Protein AF-A0A5X0ZGU3-F1 (afdb_monomer)

Solvent-accessible surface area (backbone atoms only — not comparable to full-atom values): 6892 Å² total; per-residue (Å²): 110,71,73,58,52,52,52,51,53,50,50,52,52,51,50,49,52,52,48,54,56,48,52,77,65,63,47,71,51,76,48,78,44,82,45,77,38,77,48,92,68,31,39,38,47,34,38,39,39,39,34,33,23,83,91,75,37,36,33,38,36,39,39,40,33,44,30,26,48,80,90,36,83,74,40,27,48,34,35,36,30,31,29,37,54,50,78,52,102,91,46,77,50,76,38,20,69,40,74,51,67,42,68,93,68,29,67,62,54,64,83,61,47,56,71,74,39,62,54,51,80,73,37,59,73,81

pLDDT: mean 90.94, std 8.35, range [61.22, 98.12]

Secondary structure (DSSP, 8-state):
-HHHHHHHHHHHHHHHHHHHHHHHH---EEEEEEEEEEETTEEEEEEEEEEEETTTTEEEEEEEEEEEETTEEEEEEEEEEEEEEEEETTEEEEEEEEEEE-TTT--S-HHHHTTTS-GGGTSTT-

Mean predicted aligned error: 7.74 Å

Structure (mmCIF, N/CA/C/O backbone):
data_AF-A0A5X0ZGU3-F1
#
_entry.id   AF-A0A5X0ZGU3-F1
#
loop_
_atom_site.group_PDB
_atom_site.id
_atom_site.type_symbol
_atom_site.label_atom_id
_atom_site.label_alt_id
_atom_site.label_comp_id
_atom_site.label_asym_id
_atom_site.label_entity_id
_atom_site.label_seq_id
_atom_site.pdbx_PDB_ins_code
_atom_site.Cartn_x
_atom_site.Cartn_y
_atom_site.Cartn_z
_atom_site.occupancy
_atom_site.B_iso_or_equiv
_atom_site.auth_seq_id
_atom_site.auth_comp_id
_atom_site.auth_asym_id
_atom_site.auth_atom_id
_atom_site.pdbx_PDB_model_num
ATOM 1 N N . MET A 1 1 ? 54.875 15.430 -5.186 1.00 63.19 1 MET A N 1
ATOM 2 C CA . MET A 1 1 ? 53.703 16.216 -5.644 1.00 63.19 1 MET A CA 1
ATOM 3 C C . MET A 1 1 ? 52.987 15.577 -6.828 1.00 63.19 1 MET A C 1
ATOM 5 O O . MET A 1 1 ? 51.797 15.334 -6.699 1.00 63.19 1 MET A O 1
ATOM 9 N N . LEU A 1 2 ? 53.673 15.242 -7.930 1.00 76.69 2 LEU A N 1
ATOM 10 C CA . LEU A 1 2 ? 53.031 14.718 -9.149 1.00 76.69 2 LEU A CA 1
ATOM 11 C C . LEU A 1 2 ? 52.207 13.432 -8.924 1.00 76.69 2 LEU A C 1
ATOM 13 O O . LEU A 1 2 ? 51.055 13.373 -9.330 1.00 76.69 2 LEU A O 1
ATOM 17 N N . ALA A 1 3 ? 52.752 12.461 -8.182 1.00 79.88 3 ALA A N 1
ATOM 18 C CA . ALA A 1 3 ? 52.051 11.214 -7.848 1.00 79.88 3 ALA A CA 1
ATOM 19 C C . ALA A 1 3 ? 50.803 11.414 -6.961 1.00 79.88 3 ALA A C 1
ATOM 21 O O . ALA A 1 3 ? 49.869 10.622 -6.999 1.00 79.88 3 ALA A O 1
ATOM 22 N N . CYS A 1 4 ? 50.776 12.486 -6.163 1.00 78.50 4 CYS A N 1
ATOM 23 C CA . CYS A 1 4 ? 49.629 12.800 -5.311 1.00 78.50 4 CYS A CA 1
ATOM 24 C C . CYS A 1 4 ? 48.502 13.441 -6.138 1.00 78.50 4 CYS A C 1
ATOM 26 O O . CYS A 1 4 ? 47.336 13.099 -5.967 1.00 78.50 4 CYS A O 1
ATOM 28 N N . LEU A 1 5 ? 48.856 14.309 -7.099 1.00 82.94 5 LEU A N 1
ATOM 29 C CA . LEU A 1 5 ? 47.889 14.852 -8.056 1.00 82.94 5 LEU A CA 1
ATOM 30 C C . LEU A 1 5 ? 47.288 13.757 -8.944 1.00 82.94 5 LEU A C 1
ATOM 32 O O . LEU A 1 5 ? 46.080 13.762 -9.159 1.00 82.94 5 LEU A O 1
ATOM 36 N N . THR A 1 6 ? 48.082 12.799 -9.435 1.00 85.19 6 THR A N 1
ATOM 37 C CA . THR A 1 6 ? 47.551 11.714 -10.280 1.00 85.19 6 THR A CA 1
ATOM 38 C C . THR A 1 6 ? 46.563 10.824 -9.526 1.00 85.19 6 THR A C 1
ATOM 40 O O . THR A 1 6 ? 45.522 10.476 -10.081 1.00 85.19 6 THR A O 1
ATOM 43 N N . LEU A 1 7 ? 46.832 10.510 -8.254 1.00 86.94 7 LEU A N 1
ATOM 44 C CA . LEU A 1 7 ? 45.904 9.774 -7.389 1.00 86.94 7 LEU A CA 1
ATOM 45 C C . LEU A 1 7 ? 44.597 10.544 -7.145 1.00 86.94 7 LEU A C 1
ATOM 47 O O . LEU A 1 7 ? 43.526 9.942 -7.184 1.00 86.94 7 LEU A O 1
ATOM 51 N N . LEU A 1 8 ? 44.664 11.866 -6.956 1.00 87.50 8 LEU A N 1
ATOM 52 C CA . LEU A 1 8 ? 43.475 12.709 -6.800 1.00 87.50 8 LEU A CA 1
ATOM 53 C C . LEU A 1 8 ? 42.611 12.722 -8.067 1.00 87.50 8 LEU A C 1
ATOM 55 O O . LEU A 1 8 ? 41.402 12.518 -7.978 1.00 87.50 8 LEU A O 1
ATOM 59 N N . PHE A 1 9 ? 43.211 12.890 -9.249 1.00 88.06 9 PHE A N 1
ATOM 60 C CA . PHE A 1 9 ? 42.459 12.867 -10.509 1.00 88.06 9 PHE A CA 1
ATOM 61 C C . PHE A 1 9 ? 41.836 11.497 -10.800 1.00 88.06 9 PHE A C 1
ATOM 63 O O . PHE A 1 9 ? 40.690 11.433 -11.244 1.00 88.06 9 PHE A O 1
ATOM 70 N N . LEU A 1 10 ? 42.544 10.402 -10.502 1.00 90.12 10 LEU A N 1
ATOM 71 C CA . LEU A 1 10 ? 42.004 9.044 -10.624 1.00 90.12 10 LEU A CA 1
ATOM 72 C C . LEU A 1 10 ? 40.838 8.804 -9.659 1.00 90.12 10 LEU A C 1
ATOM 74 O O . LEU A 1 10 ? 39.822 8.242 -10.063 1.00 90.12 10 LEU A O 1
ATOM 78 N N . GLY A 1 11 ? 40.955 9.264 -8.411 1.00 90.75 11 GLY A N 1
ATOM 79 C CA . GLY A 1 11 ? 39.890 9.161 -7.414 1.00 90.75 11 GLY A CA 1
ATOM 80 C C . GLY A 1 11 ? 38.632 9.931 -7.821 1.00 90.75 11 GLY A C 1
ATOM 81 O O . GLY A 1 11 ? 37.533 9.383 -7.764 1.00 90.75 11 GLY A O 1
ATOM 82 N N . VAL A 1 12 ? 38.789 11.167 -8.307 1.00 91.38 12 VAL A N 1
ATOM 83 C CA . VAL A 1 12 ? 37.671 11.980 -8.813 1.00 91.38 12 VAL A CA 1
ATOM 84 C C . VAL A 1 12 ? 37.041 11.339 -10.052 1.00 91.38 12 VAL A C 1
ATOM 86 O O . VAL A 1 12 ? 35.818 11.248 -10.131 1.00 91.38 12 VAL A O 1
ATOM 89 N N . GLY A 1 13 ? 37.852 10.834 -10.987 1.00 92.62 13 GLY A N 1
ATOM 90 C CA . GLY A 1 13 ? 37.362 10.163 -12.194 1.00 92.62 13 GLY A CA 1
ATOM 91 C C . GLY A 1 13 ? 36.561 8.893 -11.891 1.00 92.62 13 GLY A C 1
ATOM 92 O O . GLY A 1 13 ? 35.453 8.723 -12.401 1.00 92.62 13 GLY A O 1
ATOM 93 N N . LEU A 1 14 ? 37.078 8.026 -11.015 1.00 92.88 14 LEU A N 1
ATOM 94 C CA . LEU A 1 14 ? 36.375 6.818 -10.571 1.00 92.88 14 LEU A CA 1
ATOM 95 C C . LEU A 1 14 ? 35.100 7.160 -9.795 1.00 92.88 14 LEU A C 1
ATOM 97 O O . LEU A 1 14 ? 34.055 6.568 -10.056 1.00 92.88 14 LEU A O 1
ATOM 101 N N . GLY A 1 15 ? 35.158 8.144 -8.894 1.00 92.00 15 GLY A N 1
ATOM 102 C CA . GLY A 1 15 ? 33.989 8.621 -8.156 1.00 92.00 15 GLY A CA 1
ATOM 103 C C . GLY A 1 15 ? 32.887 9.135 -9.084 1.00 92.00 15 GLY A C 1
ATOM 104 O O . GLY A 1 15 ? 31.724 8.780 -8.911 1.00 92.00 15 GLY A O 1
ATOM 105 N N . HIS A 1 16 ? 33.251 9.894 -10.119 1.00 89.06 16 HIS A N 1
ATOM 106 C CA . HIS A 1 16 ? 32.306 10.410 -11.108 1.00 89.06 16 HIS A CA 1
ATOM 107 C C . HIS A 1 16 ? 31.683 9.293 -11.960 1.00 89.06 16 HIS A C 1
ATOM 109 O O . HIS A 1 16 ? 30.479 9.303 -12.205 1.00 89.06 16 HIS A O 1
ATOM 115 N N . LEU A 1 17 ? 32.466 8.292 -12.377 1.00 89.62 17 LEU A N 1
ATOM 116 C CA . LEU A 1 17 ? 31.948 7.130 -13.110 1.00 89.62 17 LEU A CA 1
ATOM 117 C C . LEU A 1 17 ? 30.968 6.309 -12.266 1.00 89.62 17 LEU A C 1
ATOM 119 O O . LEU A 1 17 ? 29.901 5.938 -12.754 1.00 89.62 17 LEU A O 1
ATOM 123 N N . VAL A 1 18 ? 31.299 6.063 -10.996 1.00 87.50 18 VAL A N 1
ATOM 124 C CA . VAL A 1 18 ? 30.408 5.369 -10.055 1.00 87.50 18 VAL A CA 1
ATOM 125 C C . VAL A 1 18 ? 29.142 6.187 -9.811 1.00 87.50 18 VAL A C 1
ATOM 1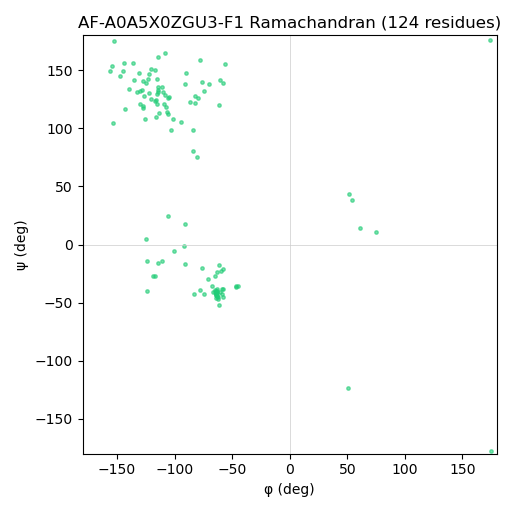27 O O . VAL A 1 18 ? 28.048 5.624 -9.804 1.00 87.50 18 VAL A O 1
ATOM 130 N N . HIS A 1 19 ? 29.260 7.507 -9.663 1.00 84.38 19 HIS A N 1
ATOM 131 C CA . HIS A 1 19 ? 28.118 8.399 -9.490 1.00 84.38 19 HIS A CA 1
ATOM 132 C C . HIS A 1 19 ? 27.172 8.353 -10.695 1.00 84.38 19 HIS A C 1
ATOM 134 O O . HIS A 1 19 ? 25.999 8.041 -10.515 1.00 84.38 19 HIS A O 1
ATOM 140 N N . LEU A 1 20 ? 27.686 8.530 -11.918 1.00 81.56 20 LEU A N 1
ATOM 141 C CA . LEU A 1 20 ? 26.893 8.438 -13.149 1.00 81.56 20 LEU A CA 1
ATOM 142 C C . LEU A 1 20 ? 26.253 7.058 -13.331 1.00 81.56 20 LEU A C 1
ATOM 144 O O . LEU A 1 20 ? 25.098 6.949 -13.742 1.00 81.56 20 LEU A O 1
ATOM 148 N N . TYR A 1 21 ? 26.988 5.990 -13.014 1.00 80.19 21 TYR A N 1
ATOM 149 C CA . TYR A 1 21 ? 26.451 4.632 -13.056 1.00 80.19 21 TYR A CA 1
ATOM 150 C C . TYR A 1 21 ? 25.310 4.448 -12.048 1.00 80.19 21 TYR A C 1
ATOM 152 O O . TYR A 1 21 ? 24.314 3.789 -12.345 1.00 80.19 21 TYR A O 1
ATOM 160 N N . THR A 1 22 ? 25.433 5.044 -10.864 1.00 73.81 22 THR A N 1
ATOM 161 C CA . THR A 1 22 ? 24.423 4.954 -9.808 1.00 73.81 22 THR A CA 1
ATOM 162 C C . THR A 1 22 ? 23.206 5.817 -10.129 1.00 73.81 22 THR A C 1
ATOM 164 O O . THR A 1 22 ? 22.089 5.341 -9.969 1.00 73.81 22 THR A O 1
ATOM 167 N N . GLU A 1 23 ? 23.389 7.039 -10.635 1.00 68.81 23 GLU A N 1
ATOM 168 C CA . GLU A 1 23 ? 22.296 7.918 -11.076 1.00 68.81 23 GLU A CA 1
ATOM 169 C C . GLU A 1 23 ? 21.511 7.321 -12.237 1.00 68.81 23 GLU A C 1
ATOM 171 O O . GLU A 1 23 ? 20.291 7.251 -12.173 1.00 68.81 23 GLU A O 1
ATOM 176 N N . LYS A 1 24 ? 22.189 6.766 -13.247 1.00 64.69 24 LYS A N 1
ATOM 177 C CA . LYS A 1 24 ? 21.525 6.064 -14.357 1.00 64.69 24 LYS A CA 1
ATOM 178 C C . LYS A 1 24 ? 20.679 4.868 -13.892 1.00 64.69 24 LYS A C 1
ATOM 180 O O . LYS A 1 24 ? 19.791 4.419 -14.614 1.00 64.69 24 LYS A O 1
ATOM 185 N N . ASN A 1 25 ? 20.982 4.317 -12.718 1.00 62.78 25 ASN A N 1
ATOM 186 C CA . ASN A 1 25 ? 20.223 3.235 -12.096 1.00 62.78 25 ASN A CA 1
ATOM 187 C C . ASN A 1 25 ? 19.265 3.716 -10.987 1.00 62.78 25 ASN A C 1
ATOM 189 O O . ASN A 1 25 ? 18.490 2.904 -10.476 1.00 62.78 25 ASN A O 1
ATOM 193 N N . ARG A 1 26 ? 19.286 5.006 -10.623 1.00 61.22 26 ARG A N 1
ATOM 194 C CA . ARG A 1 26 ? 18.310 5.648 -9.738 1.00 61.22 26 ARG A CA 1
ATOM 195 C C . ARG A 1 26 ? 17.106 6.054 -10.569 1.00 61.22 26 ARG A C 1
ATOM 197 O O .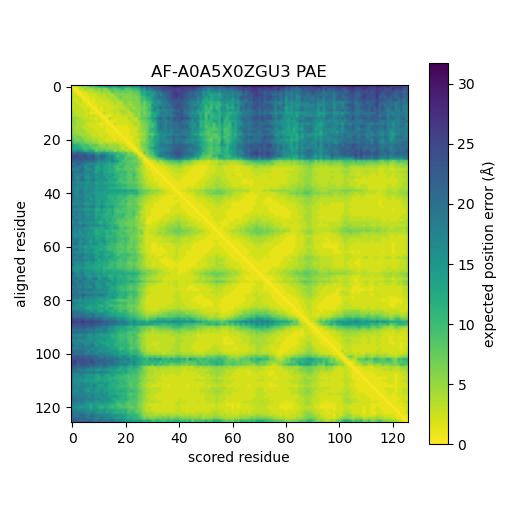 ARG A 1 26 ? 16.950 7.197 -10.960 1.00 61.22 26 ARG A O 1
ATOM 204 N N . ASP A 1 27 ? 16.266 5.064 -10.808 1.00 62.53 27 ASP A N 1
ATOM 205 C CA . ASP A 1 27 ? 15.000 5.217 -11.510 1.00 62.53 27 ASP A CA 1
ATOM 206 C C . ASP A 1 27 ? 13.759 5.152 -10.588 1.00 62.53 27 ASP A C 1
ATOM 208 O O . ASP A 1 27 ? 12.729 4.715 -11.085 1.00 62.53 27 ASP A O 1
ATOM 212 N N . PRO A 1 28 ? 13.778 5.446 -9.260 1.00 71.00 28 PRO A N 1
ATOM 213 C CA . PRO A 1 28 ? 12.527 5.493 -8.519 1.00 71.00 28 PRO A CA 1
ATOM 214 C C . PRO A 1 28 ? 11.885 6.873 -8.685 1.00 71.00 28 PRO A C 1
ATOM 216 O O . PRO A 1 28 ? 12.220 7.820 -7.972 1.00 71.00 28 PRO A O 1
ATOM 219 N N . GLU A 1 29 ? 10.932 6.963 -9.602 1.00 84.44 29 GLU A N 1
ATOM 220 C CA . GLU A 1 29 ? 9.925 8.017 -9.573 1.00 84.44 29 GLU A CA 1
ATOM 221 C C . GLU A 1 29 ? 9.126 7.900 -8.272 1.00 84.44 29 GLU A C 1
ATOM 223 O O . GLU A 1 29 ? 8.841 6.787 -7.814 1.00 84.44 29 GLU A O 1
ATOM 228 N N . LYS A 1 30 ? 8.769 9.037 -7.664 1.00 89.50 30 LYS A N 1
ATOM 229 C CA . LYS A 1 30 ? 7.984 9.072 -6.425 1.00 89.50 30 LYS A CA 1
ATOM 230 C C . LYS A 1 30 ? 6.699 9.876 -6.608 1.00 89.50 30 LYS A C 1
ATOM 232 O O . LYS A 1 30 ? 6.737 11.024 -7.036 1.00 89.50 30 LYS A O 1
ATOM 237 N N . CYS A 1 31 ? 5.573 9.300 -6.198 1.00 91.94 31 CYS A N 1
ATOM 238 C CA . CYS A 1 31 ? 4.2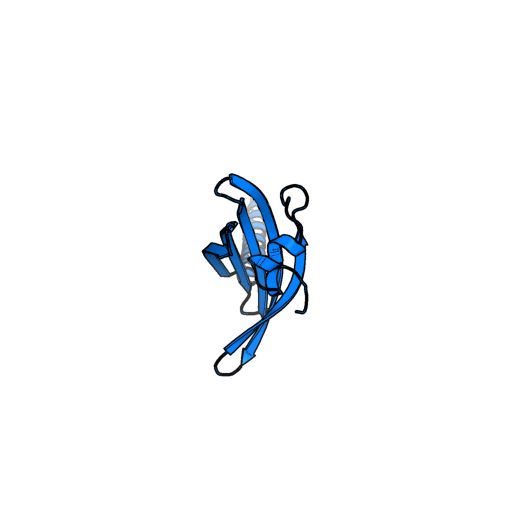85 9.978 -6.095 1.00 91.94 31 CYS A CA 1
ATOM 239 C C . CYS A 1 31 ? 3.691 9.754 -4.700 1.00 91.94 31 CYS A C 1
ATOM 241 O O . CYS A 1 31 ? 3.661 8.626 -4.218 1.00 91.94 31 CYS A O 1
ATOM 243 N N . THR A 1 32 ? 3.214 10.818 -4.057 1.00 96.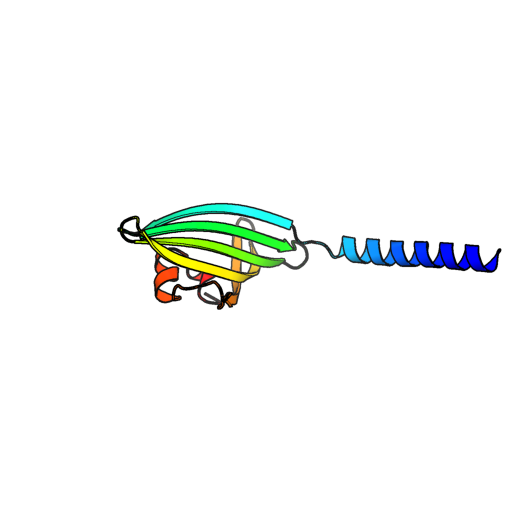38 32 THR A N 1
ATOM 244 C CA . THR A 1 32 ? 2.574 10.746 -2.738 1.00 96.38 32 THR A CA 1
ATOM 245 C C . THR A 1 32 ? 1.115 11.163 -2.863 1.00 96.38 32 THR A C 1
ATOM 247 O O . THR A 1 32 ? 0.824 12.229 -3.405 1.00 96.38 32 THR A O 1
ATOM 250 N N . ALA A 1 33 ? 0.205 10.349 -2.335 1.00 96.75 33 ALA A N 1
ATOM 251 C CA . ALA A 1 33 ? -1.228 10.609 -2.346 1.00 96.75 33 ALA A CA 1
ATOM 252 C C . ALA A 1 33 ? -1.812 10.494 -0.926 1.00 96.75 33 ALA A C 1
ATOM 254 O O . ALA A 1 33 ? -1.771 9.408 -0.340 1.00 96.75 33 ALA A O 1
ATOM 255 N N . PRO A 1 34 ? -2.369 11.578 -0.358 1.00 97.44 34 PRO A N 1
ATOM 256 C CA . PRO A 1 34 ? -3.204 11.479 0.831 1.00 97.44 34 PRO A CA 1
ATOM 257 C C . PRO A 1 34 ? -4.574 10.904 0.448 1.00 97.44 34 PRO A C 1
ATOM 259 O O . PRO A 1 34 ? -5.204 11.362 -0.506 1.00 97.44 34 PRO A O 1
ATOM 262 N N . VAL A 1 35 ? -5.046 9.906 1.193 1.00 96.88 35 VAL A N 1
ATOM 263 C CA . VAL A 1 35 ? -6.309 9.204 0.942 1.00 96.88 35 VAL A CA 1
ATOM 264 C C . VAL A 1 35 ? -7.090 9.099 2.244 1.00 96.88 35 VAL A C 1
ATOM 266 O O . VAL A 1 35 ? -6.553 8.690 3.269 1.00 96.88 35 VAL A O 1
ATOM 269 N N . ILE A 1 36 ? -8.373 9.451 2.205 1.00 97.25 36 ILE A N 1
ATOM 270 C CA . ILE A 1 36 ? -9.292 9.239 3.325 1.00 97.25 36 ILE A CA 1
ATOM 271 C C . ILE A 1 36 ? -10.372 8.274 2.855 1.00 97.25 36 ILE A C 1
ATOM 273 O O . ILE A 1 36 ? -11.042 8.539 1.856 1.00 97.25 36 ILE A O 1
ATOM 277 N N . VAL A 1 37 ? -10.536 7.165 3.571 1.00 96.81 37 VAL A N 1
ATOM 278 C CA . VAL A 1 37 ? -11.548 6.146 3.274 1.00 96.81 37 VAL A CA 1
ATOM 279 C C . VAL A 1 37 ? -12.556 6.093 4.410 1.00 96.81 37 VAL A C 1
ATOM 281 O O . VAL A 1 37 ? -12.171 6.031 5.576 1.00 96.81 37 VAL A O 1
ATOM 284 N N . PHE A 1 38 ? -13.842 6.088 4.062 1.00 96.12 38 PHE A N 1
ATOM 285 C CA . PHE A 1 38 ? -14.942 5.896 5.002 1.00 96.12 38 PHE A CA 1
ATOM 286 C C . PHE A 1 38 ? -15.665 4.590 4.689 1.00 96.12 38 PHE A C 1
ATOM 288 O O . PHE A 1 38 ? -16.043 4.349 3.542 1.00 96.12 38 PHE A O 1
ATOM 295 N N . TYR A 1 39 ? -15.888 3.772 5.714 1.00 94.88 39 TYR A N 1
ATOM 296 C CA . TYR A 1 39 ? -16.668 2.542 5.615 1.00 94.88 39 TYR A CA 1
ATOM 297 C C . TYR A 1 39 ? -17.479 2.345 6.899 1.00 94.88 39 TYR A C 1
ATOM 299 O O . TYR A 1 39 ? -16.913 2.191 7.981 1.00 94.88 39 TYR A O 1
ATOM 307 N N . ASN A 1 40 ? -18.811 2.364 6.806 1.00 95.06 40 ASN A N 1
ATOM 308 C CA . ASN A 1 40 ? -19.712 2.358 7.967 1.00 95.06 40 ASN A CA 1
ATOM 309 C C . ASN A 1 40 ? -19.349 3.445 9.006 1.00 95.06 40 ASN A C 1
ATOM 311 O O . ASN A 1 40 ? -19.302 4.626 8.672 1.00 95.06 40 ASN A O 1
ATOM 315 N N . ASN A 1 41 ? -19.101 3.057 10.262 1.00 95.31 41 ASN A N 1
ATOM 316 C CA . ASN A 1 41 ? -18.674 3.926 11.365 1.00 95.31 41 ASN A CA 1
ATOM 317 C C . ASN A 1 41 ? -17.141 4.030 11.498 1.00 95.31 41 ASN A C 1
ATOM 319 O O . ASN A 1 41 ? -16.629 4.404 12.558 1.00 95.31 41 ASN A O 1
ATOM 323 N N . THR A 1 42 ? -16.407 3.663 10.446 1.00 96.69 42 THR A N 1
ATOM 324 C CA . THR A 1 42 ? -14.945 3.597 10.441 1.00 96.69 42 THR A CA 1
ATOM 325 C C . THR A 1 42 ? -14.352 4.577 9.436 1.00 96.69 42 THR A C 1
ATOM 327 O O . THR A 1 42 ? -14.967 4.911 8.418 1.00 96.69 42 THR A O 1
ATOM 330 N N . GLN A 1 43 ? -13.148 5.051 9.741 1.00 97.12 43 GLN A N 1
ATOM 331 C CA . GLN A 1 43 ? -12.402 5.985 8.909 1.00 97.12 43 GLN A CA 1
ATOM 332 C C . GLN A 1 43 ? -10.923 5.603 8.897 1.00 97.12 43 GLN A C 1
ATOM 334 O O . GLN A 1 43 ? -10.328 5.393 9.952 1.00 97.12 43 GLN A O 1
ATOM 339 N N . ALA A 1 44 ? -10.310 5.577 7.717 1.00 97.81 44 ALA A N 1
ATOM 340 C CA . ALA A 1 44 ? -8.871 5.418 7.549 1.00 97.81 44 ALA A CA 1
ATOM 341 C C . ALA A 1 44 ? -8.273 6.687 6.933 1.00 97.81 44 ALA A C 1
ATOM 343 O O . ALA A 1 44 ? -8.648 7.078 5.828 1.00 97.81 44 ALA A O 1
ATOM 344 N N . ASN A 1 45 ? -7.330 7.310 7.639 1.00 98.12 45 ASN A N 1
ATOM 345 C CA . ASN A 1 45 ? -6.547 8.439 7.141 1.00 98.12 45 ASN A CA 1
ATOM 346 C C . ASN A 1 45 ? -5.181 7.918 6.713 1.00 98.12 45 ASN A C 1
ATOM 348 O O . ASN A 1 45 ? -4.370 7.555 7.566 1.00 98.12 45 ASN A O 1
ATOM 352 N N . LEU A 1 46 ? -4.945 7.861 5.408 1.00 97.94 46 LEU A N 1
ATOM 353 C CA . LEU A 1 46 ? -3.814 7.177 4.801 1.00 97.94 46 LEU A CA 1
ATOM 354 C C . LEU A 1 46 ? -2.954 8.140 3.981 1.00 97.94 46 LEU A C 1
ATOM 356 O O . LEU A 1 46 ? -3.443 9.086 3.366 1.00 97.94 46 LEU A O 1
ATOM 360 N N . THR A 1 47 ? -1.672 7.823 3.906 1.00 98.12 47 THR A N 1
ATOM 361 C CA . THR A 1 47 ? -0.721 8.359 2.939 1.00 98.12 47 THR A CA 1
ATOM 362 C C . THR A 1 47 ? -0.160 7.185 2.154 1.00 98.12 47 THR A C 1
ATOM 364 O O . THR A 1 47 ? 0.355 6.232 2.746 1.00 98.12 47 THR A O 1
ATOM 367 N N . LEU A 1 48 ? -0.274 7.258 0.830 1.00 97.62 48 LEU A N 1
ATOM 368 C CA . LEU A 1 48 ? 0.284 6.289 -0.105 1.00 97.62 48 LEU A CA 1
ATOM 369 C C . LEU A 1 48 ? 1.495 6.910 -0.800 1.00 97.62 48 LEU A C 1
ATOM 371 O O . LEU A 1 48 ? 1.352 7.865 -1.562 1.00 97.62 48 LEU A O 1
ATOM 375 N N . ASP A 1 49 ? 2.680 6.369 -0.549 1.00 96.56 49 ASP A N 1
ATOM 376 C CA . ASP A 1 49 ? 3.926 6.755 -1.208 1.00 96.56 49 ASP A CA 1
ATOM 377 C C . ASP A 1 49 ? 4.295 5.704 -2.259 1.00 96.56 49 ASP A C 1
ATOM 379 O O . ASP A 1 49 ? 4.874 4.665 -1.945 1.00 96.56 49 ASP A O 1
ATOM 383 N N . PHE A 1 50 ? 3.967 5.972 -3.519 1.00 94.50 50 PHE A N 1
ATOM 384 C CA . PHE A 1 50 ? 4.341 5.138 -4.654 1.00 94.50 50 PHE A CA 1
ATOM 385 C C . PHE A 1 50 ? 5.763 5.458 -5.092 1.00 94.50 50 PHE A C 1
ATOM 387 O O . PHE A 1 50 ? 6.062 6.584 -5.481 1.00 94.50 50 PHE A O 1
ATOM 394 N N . MET A 1 51 ? 6.622 4.447 -5.084 1.00 93.69 51 MET A N 1
ATOM 395 C CA . MET A 1 51 ? 7.957 4.477 -5.666 1.00 93.69 51 MET A CA 1
ATOM 396 C C . MET A 1 51 ? 8.009 3.469 -6.811 1.00 93.69 51 MET A C 1
ATOM 398 O O . MET A 1 51 ? 7.702 2.299 -6.595 1.00 93.69 51 MET A O 1
ATOM 402 N N . TYR A 1 52 ? 8.382 3.878 -8.021 1.00 91.50 52 TYR A N 1
ATOM 403 C CA . TYR A 1 52 ? 8.336 2.991 -9.190 1.00 91.50 52 TYR A CA 1
ATOM 404 C C . TYR A 1 52 ? 9.469 3.240 -10.176 1.00 91.50 52 TYR A C 1
ATOM 406 O O . TYR A 1 52 ? 9.931 4.362 -10.321 1.00 91.50 52 TYR A O 1
ATOM 414 N N . SER A 1 53 ? 9.891 2.186 -10.879 1.00 89.88 53 SER A N 1
ATOM 415 C CA . SER A 1 53 ? 10.839 2.275 -11.994 1.00 89.88 53 SER A CA 1
ATOM 416 C C . SER A 1 53 ? 10.159 1.911 -13.298 1.00 89.88 53 SER A C 1
ATOM 418 O O . SER A 1 53 ? 9.811 0.748 -13.517 1.00 89.88 53 SER A O 1
ATOM 420 N N . LEU A 1 54 ? 10.027 2.897 -14.187 1.00 86.50 54 LEU A N 1
ATOM 421 C CA . LEU A 1 54 ? 9.460 2.709 -15.524 1.00 86.50 54 LEU A CA 1
ATOM 422 C C . LEU A 1 54 ? 10.254 1.680 -16.330 1.00 86.50 54 LEU A C 1
ATOM 424 O O . LEU A 1 54 ? 9.676 0.839 -17.016 1.00 86.50 54 LEU A O 1
ATOM 428 N N . LYS A 1 55 ? 11.585 1.686 -16.190 1.00 86.06 55 LYS A N 1
ATOM 429 C CA . LYS A 1 55 ? 12.462 0.741 -16.884 1.00 86.06 55 LYS A CA 1
ATOM 430 C C . LYS A 1 55 ? 12.244 -0.704 -16.439 1.00 86.06 55 LYS A C 1
ATOM 432 O O . LYS A 1 55 ? 12.311 -1.610 -17.267 1.00 86.06 55 LYS A O 1
ATOM 437 N N . LYS A 1 56 ? 12.051 -0.932 -15.137 1.00 89.00 56 LYS A N 1
ATOM 438 C CA . LYS A 1 56 ? 11.906 -2.282 -14.564 1.00 89.00 56 LYS A CA 1
ATOM 439 C C . LYS A 1 56 ? 10.456 -2.757 -14.497 1.00 89.00 56 LYS A C 1
ATOM 441 O O . LYS A 1 56 ? 10.242 -3.952 -14.335 1.00 89.00 56 LYS A O 1
ATOM 446 N N . ARG A 1 57 ? 9.485 -1.847 -14.621 1.00 91.31 57 ARG A N 1
ATOM 447 C CA . ARG A 1 57 ? 8.053 -2.107 -14.402 1.00 91.31 57 ARG A CA 1
ATOM 448 C C . ARG A 1 57 ? 7.756 -2.718 -13.036 1.00 91.31 57 ARG A C 1
ATOM 450 O O . ARG A 1 57 ? 6.920 -3.607 -12.888 1.00 91.31 57 ARG A O 1
ATOM 457 N N . THR A 1 58 ? 8.485 -2.235 -12.039 1.00 93.62 58 THR A N 1
ATOM 458 C CA . THR A 1 58 ? 8.378 -2.656 -10.643 1.00 93.62 58 THR A CA 1
ATOM 459 C C . THR A 1 58 ? 8.273 -1.439 -9.747 1.00 93.62 58 THR A C 1
ATOM 461 O O . THR A 1 58 ? 8.914 -0.418 -10.021 1.00 93.62 58 THR A O 1
ATOM 464 N N . GLY A 1 59 ? 7.550 -1.558 -8.646 1.00 94.06 59 GLY A N 1
ATOM 465 C CA . GLY A 1 59 ? 7.472 -0.515 -7.644 1.00 94.06 59 GLY A CA 1
ATOM 466 C C . GLY A 1 59 ? 7.177 -1.056 -6.258 1.00 94.06 59 GLY A C 1
ATOM 467 O O . GLY A 1 59 ? 6.956 -2.249 -6.058 1.00 94.06 59 GLY A O 1
ATOM 468 N N . VAL A 1 60 ? 7.206 -0.143 -5.302 1.00 95.56 60 VAL A N 1
ATOM 469 C CA . VAL A 1 60 ? 6.774 -0.349 -3.928 1.00 95.56 60 VAL A CA 1
ATOM 470 C C . VAL A 1 60 ? 5.838 0.798 -3.588 1.00 95.56 60 VAL A C 1
ATOM 472 O O . VAL A 1 60 ? 6.152 1.953 -3.872 1.00 95.56 60 VAL A O 1
ATOM 475 N N . VAL A 1 61 ? 4.684 0.501 -3.003 1.00 96.44 61 VAL A N 1
ATOM 476 C CA . VAL A 1 61 ? 3.838 1.516 -2.376 1.00 96.44 61 VAL A CA 1
ATOM 477 C C . VAL A 1 61 ? 3.922 1.364 -0.868 1.00 96.44 61 VAL A C 1
ATOM 479 O O . VAL A 1 61 ? 3.575 0.317 -0.324 1.00 96.44 61 VAL A O 1
ATOM 482 N N . SER A 1 62 ? 4.413 2.404 -0.199 1.00 96.38 62 SER A N 1
ATOM 483 C CA . SER A 1 62 ? 4.395 2.480 1.259 1.00 96.38 62 SER A CA 1
ATOM 484 C C . SER A 1 62 ? 3.064 3.072 1.698 1.00 96.38 62 SER A C 1
ATOM 486 O O . SER A 1 62 ? 2.691 4.167 1.272 1.00 96.38 62 SER A O 1
ATOM 488 N N . ILE A 1 63 ? 2.328 2.335 2.521 1.00 97.25 63 ILE A N 1
ATOM 489 C CA . ILE A 1 63 ? 1.078 2.778 3.128 1.00 97.25 63 ILE A CA 1
ATOM 490 C C . ILE A 1 63 ? 1.360 3.094 4.582 1.00 97.25 63 ILE A C 1
ATOM 492 O O . ILE A 1 63 ? 1.865 2.253 5.328 1.00 97.25 63 ILE A O 1
ATOM 496 N N . SER A 1 64 ? 0.980 4.292 5.001 1.00 96.94 64 SER A N 1
ATOM 497 C CA . SER A 1 64 ? 0.992 4.680 6.405 1.00 96.94 64 SER A CA 1
ATOM 498 C C . SER A 1 64 ? -0.293 5.405 6.759 1.00 96.94 64 SER A C 1
ATOM 500 O O . SER A 1 64 ? -0.806 6.184 5.959 1.00 96.94 64 SER A O 1
ATOM 502 N N . GLY A 1 65 ? -0.834 5.160 7.946 1.00 97.00 65 GLY A N 1
ATOM 503 C CA . GLY A 1 65 ? -2.043 5.854 8.348 1.00 97.00 65 GLY A CA 1
ATOM 504 C C . GLY A 1 65 ? -2.645 5.395 9.658 1.00 97.00 65 GLY A C 1
ATOM 505 O O . GLY A 1 65 ? -2.183 4.445 10.292 1.00 97.00 65 GLY A O 1
ATOM 506 N N . THR A 1 66 ? -3.698 6.094 10.058 1.00 97.62 66 THR A N 1
ATOM 507 C CA . THR A 1 66 ? -4.443 5.834 11.287 1.00 97.62 66 THR A CA 1
ATOM 508 C C . THR A 1 66 ? -5.866 5.407 10.965 1.00 97.62 66 THR A C 1
ATOM 510 O O . THR A 1 66 ? -6.494 5.905 10.031 1.00 97.62 66 THR A O 1
ATOM 513 N N . TYR A 1 67 ? -6.369 4.466 11.755 1.00 97.75 67 TYR A N 1
ATOM 514 C CA . TYR A 1 67 ? -7.705 3.906 11.625 1.00 97.75 67 TYR A CA 1
ATOM 515 C C . TYR A 1 67 ? -8.546 4.280 12.839 1.00 97.75 67 TYR A C 1
ATOM 517 O O . TYR A 1 67 ? -8.086 4.184 13.982 1.00 97.75 67 TYR A O 1
ATOM 525 N N . TYR A 1 68 ? -9.780 4.694 12.587 1.00 97.88 68 TYR A N 1
ATOM 526 C CA . TYR A 1 68 ? -10.721 5.174 13.584 1.00 97.88 68 TYR A CA 1
ATOM 527 C C . TYR A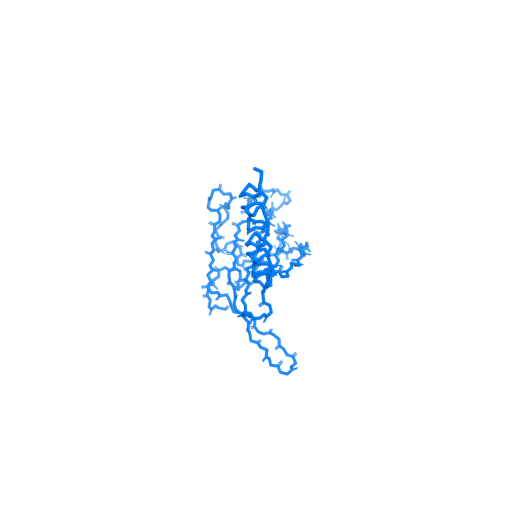 1 68 ? -12.004 4.353 13.538 1.00 97.88 68 TYR A C 1
ATOM 529 O O . TYR A 1 68 ? -12.488 4.008 12.463 1.00 97.88 68 TYR A O 1
ATOM 537 N N . VAL A 1 69 ? -12.573 4.108 14.714 1.00 97.44 69 VAL A N 1
ATOM 538 C CA . VAL A 1 69 ? -13.913 3.544 14.908 1.00 97.44 69 VAL A CA 1
ATOM 539 C C . VAL A 1 69 ? -14.653 4.494 15.840 1.00 97.44 69 VAL A C 1
ATOM 541 O O . VAL A 1 69 ? -14.110 4.873 16.879 1.00 97.44 69 VAL A O 1
ATOM 544 N N . ASP A 1 70 ? -15.848 4.941 15.455 1.00 96.44 70 ASP A N 1
ATOM 545 C CA . ASP A 1 70 ? -16.647 5.901 16.234 1.00 96.44 70 ASP A CA 1
ATOM 546 C C . ASP A 1 70 ? -15.847 7.161 16.632 1.00 96.44 70 ASP A C 1
ATOM 548 O O . ASP A 1 70 ? -15.876 7.620 17.778 1.00 96.44 70 ASP A O 1
ATOM 552 N N . ASN A 1 71 ? -15.078 7.703 15.680 1.00 94.56 71 ASN A N 1
ATOM 553 C CA . ASN A 1 71 ? -14.185 8.861 15.843 1.00 94.56 71 ASN A CA 1
ATOM 554 C C . ASN A 1 71 ? -13.054 8.693 16.879 1.00 94.56 71 ASN A C 1
ATOM 556 O O . ASN A 1 71 ? -12.406 9.673 17.251 1.00 94.56 71 ASN A O 1
ATOM 560 N N . LYS A 1 72 ? -12.765 7.469 17.332 1.00 97.06 72 LYS A N 1
ATOM 561 C CA . LYS A 1 72 ? -11.632 7.161 18.217 1.00 97.06 72 LYS A CA 1
ATOM 562 C C . LYS A 1 72 ? -10.583 6.352 17.472 1.00 97.06 72 LYS A C 1
ATOM 564 O O . LYS A 1 72 ? -10.915 5.405 16.768 1.00 97.06 72 LYS A O 1
ATOM 569 N N . MET A 1 73 ? -9.313 6.719 17.641 1.00 96.44 73 MET A N 1
ATOM 570 C CA . MET A 1 73 ? -8.196 5.983 17.047 1.00 96.44 73 MET A CA 1
ATOM 571 C C . MET A 1 73 ? -8.184 4.548 17.592 1.00 96.44 73 MET A C 1
ATOM 573 O O . MET A 1 73 ? -8.064 4.346 18.799 1.00 96.44 73 MET A O 1
ATOM 577 N N . SER A 1 74 ? -8.309 3.570 16.699 1.00 95.94 74 SER A N 1
ATOM 578 C CA . SER A 1 74 ? -8.337 2.141 17.023 1.00 95.94 74 SER A CA 1
ATOM 579 C C . SER A 1 74 ? -7.085 1.403 16.545 1.00 95.94 74 SER A C 1
ATOM 581 O O . SER A 1 74 ? -6.854 0.275 16.975 1.00 95.94 74 SER A O 1
ATOM 583 N N . GLY A 1 75 ? -6.271 2.002 15.670 1.00 96.44 75 GLY A N 1
ATOM 584 C CA . GLY A 1 75 ? -5.011 1.397 15.253 1.00 96.44 75 GLY A CA 1
ATOM 585 C C . GLY A 1 75 ? -4.263 2.154 14.165 1.00 96.44 75 GLY A C 1
ATOM 586 O O . GLY A 1 75 ? -4.671 3.231 13.724 1.00 96.44 75 GLY A O 1
ATOM 587 N N . VAL A 1 76 ? -3.146 1.563 13.756 1.00 97.06 76 VAL A N 1
ATOM 588 C CA . VAL A 1 76 ? -2.214 2.086 12.756 1.00 97.06 76 VAL A CA 1
ATOM 589 C C . VAL A 1 76 ? -2.030 1.052 11.650 1.00 97.06 76 VAL A C 1
ATOM 591 O O . VAL A 1 76 ? -1.900 -0.145 11.920 1.00 97.06 76 VAL A O 1
ATOM 594 N N . ILE A 1 77 ? -1.999 1.537 10.411 1.00 96.81 77 ILE A N 1
ATOM 595 C CA . ILE A 1 77 ? -1.660 0.771 9.210 1.00 96.81 77 ILE A CA 1
ATOM 596 C C . ILE A 1 77 ? -0.260 1.205 8.791 1.00 96.81 77 ILE A C 1
ATOM 598 O O . ILE A 1 77 ? -0.015 2.406 8.638 1.00 96.81 77 ILE A O 1
ATOM 602 N N . ARG A 1 78 ? 0.664 0.251 8.628 1.00 96.44 78 ARG A N 1
ATOM 603 C CA . ARG A 1 78 ? 2.017 0.545 8.148 1.00 96.44 78 ARG A CA 1
ATOM 604 C C . ARG A 1 78 ? 2.634 -0.657 7.446 1.00 96.44 78 ARG A C 1
ATOM 606 O O . ARG A 1 78 ? 3.114 -1.595 8.085 1.00 96.44 78 ARG A O 1
ATOM 613 N N . ARG A 1 79 ? 2.681 -0.592 6.122 1.00 96.69 79 ARG A N 1
ATOM 614 C CA . ARG A 1 79 ? 3.155 -1.692 5.281 1.00 96.69 79 ARG A CA 1
ATOM 615 C C . ARG A 1 79 ? 3.691 -1.184 3.956 1.00 96.69 79 ARG A C 1
ATOM 617 O O . ARG A 1 79 ? 3.237 -0.159 3.457 1.00 96.69 79 ARG A O 1
ATOM 624 N N . ASP A 1 80 ? 4.602 -1.950 3.385 1.00 96.44 80 ASP A N 1
ATOM 625 C CA . ASP A 1 80 ? 5.121 -1.738 2.045 1.00 96.44 80 ASP A CA 1
ATOM 626 C C . ASP A 1 80 ? 4.613 -2.853 1.135 1.00 96.44 80 ASP A C 1
ATOM 628 O O . ASP A 1 80 ? 4.690 -4.035 1.473 1.00 96.44 80 ASP A O 1
ATOM 632 N N . VAL A 1 81 ? 4.086 -2.477 -0.024 1.00 97.19 81 VAL A N 1
ATOM 633 C CA . VAL A 1 81 ? 3.508 -3.403 -0.998 1.00 97.19 81 VAL A CA 1
ATOM 634 C C . VAL A 1 81 ? 4.345 -3.346 -2.256 1.00 97.19 81 VAL A C 1
ATOM 636 O O . VAL A 1 81 ? 4.341 -2.339 -2.968 1.00 97.19 81 VAL A O 1
ATOM 639 N N . SER A 1 82 ? 5.078 -4.420 -2.522 1.00 97.25 82 SER A N 1
ATOM 640 C CA . SER A 1 82 ? 5.810 -4.568 -3.774 1.00 97.25 82 SER A CA 1
ATOM 641 C C . SER A 1 82 ? 4.836 -4.926 -4.883 1.00 97.25 82 SER A C 1
ATOM 643 O O . SER A 1 82 ? 3.930 -5.736 -4.684 1.00 97.25 82 SER A O 1
ATOM 645 N N . TYR A 1 83 ? 5.025 -4.344 -6.060 1.00 96.38 83 TYR A N 1
ATOM 646 C CA . TYR A 1 83 ? 4.191 -4.624 -7.215 1.00 96.38 83 TYR A CA 1
ATOM 647 C C . TYR A 1 83 ? 4.987 -4.623 -8.513 1.00 96.38 83 TYR A C 1
ATOM 649 O O . TYR A 1 83 ? 6.033 -3.983 -8.653 1.00 96.38 83 TYR A O 1
ATOM 657 N N . VAL A 1 84 ? 4.439 -5.325 -9.494 1.00 95.88 84 VAL A N 1
ATOM 658 C CA . VAL A 1 84 ? 4.803 -5.206 -10.905 1.00 95.88 84 VAL A CA 1
ATOM 659 C C . VAL A 1 84 ? 3.612 -4.653 -11.669 1.00 95.88 84 VAL A C 1
ATOM 661 O O . VAL A 1 84 ? 2.479 -4.718 -11.186 1.00 95.88 84 VAL A O 1
ATOM 664 N N . TRP A 1 85 ? 3.839 -4.114 -12.862 1.00 93.62 85 TRP A N 1
ATOM 665 C CA . TRP A 1 85 ? 2.726 -3.751 -13.731 1.00 93.62 85 TRP A CA 1
ATOM 666 C C . TRP A 1 85 ? 2.941 -4.154 -15.180 1.00 93.62 85 TRP A C 1
ATOM 668 O O . TRP A 1 85 ? 4.063 -4.309 -15.670 1.00 93.62 85 TRP A O 1
ATOM 678 N N . SER A 1 86 ? 1.819 -4.306 -15.872 1.00 91.81 86 SER A N 1
ATOM 679 C CA . SER A 1 86 ? 1.762 -4.477 -17.316 1.00 91.81 86 SER A CA 1
ATOM 680 C C . SER A 1 86 ? 0.910 -3.378 -17.934 1.00 91.81 86 SER A C 1
ATOM 682 O O . SER A 1 86 ? -0.042 -2.891 -17.328 1.00 91.81 86 SER A O 1
ATOM 684 N N . GLU A 1 87 ? 1.285 -2.973 -19.138 1.00 89.81 87 GLU A N 1
ATOM 685 C CA . GLU A 1 87 ? 0.584 -1.954 -19.910 1.00 89.81 87 GLU A CA 1
ATOM 686 C C . GLU A 1 87 ? -0.126 -2.646 -21.070 1.00 89.81 87 GLU A C 1
ATOM 688 O O . GLU A 1 87 ? 0.484 -3.408 -21.826 1.00 89.81 87 GLU A O 1
ATOM 693 N N . ASN A 1 88 ? -1.415 -2.375 -21.205 1.00 86.00 88 ASN A N 1
ATOM 694 C CA . ASN A 1 88 ? -2.185 -2.594 -22.416 1.00 86.00 88 ASN A CA 1
ATOM 695 C C . ASN A 1 88 ? -2.495 -1.220 -23.032 1.00 86.00 88 ASN A C 1
ATOM 697 O O . ASN A 1 88 ? -2.327 -0.203 -22.364 1.00 86.00 88 ASN A O 1
ATOM 701 N N . LYS A 1 89 ? -2.928 -1.173 -24.298 1.00 82.81 89 LYS A N 1
ATOM 702 C CA . LYS A 1 89 ? -3.069 0.068 -25.087 1.00 82.81 89 LYS A CA 1
ATOM 703 C C . LYS A 1 89 ? -3.728 1.231 -24.331 1.00 82.81 89 LYS A C 1
ATOM 705 O O . LYS A 1 89 ? -3.277 2.356 -24.507 1.00 82.81 89 LYS A O 1
ATOM 710 N N . ASP A 1 90 ? -4.706 0.939 -23.470 1.00 89.75 90 ASP A N 1
ATOM 711 C CA . ASP A 1 90 ? -5.478 1.946 -22.733 1.00 89.75 90 ASP A CA 1
ATOM 712 C C . ASP A 1 90 ? -5.464 1.752 -21.201 1.00 89.75 90 ASP A C 1
ATOM 714 O O . ASP A 1 90 ? -6.172 2.461 -20.486 1.00 89.75 90 ASP A O 1
ATOM 718 N N . SER A 1 91 ? -4.706 0.785 -20.666 1.00 89.00 91 SER A N 1
ATOM 719 C CA . SER A 1 91 ? -4.765 0.447 -19.236 1.00 89.00 91 SER A CA 1
ATOM 720 C C . SER A 1 91 ? -3.442 -0.035 -18.650 1.00 89.00 91 SER A C 1
ATOM 722 O O . SER A 1 91 ? -2.682 -0.773 -19.276 1.00 89.00 91 SER A O 1
ATOM 724 N N . THR A 1 92 ? -3.212 0.324 -17.388 1.00 89.69 92 THR A N 1
ATOM 725 C CA . THR A 1 92 ? -2.098 -0.186 -16.584 1.00 89.69 92 THR A CA 1
ATOM 726 C C . THR A 1 92 ? -2.640 -1.123 -15.516 1.00 89.69 92 THR A C 1
ATOM 728 O O . THR A 1 92 ? -3.464 -0.729 -14.693 1.00 89.69 92 THR A O 1
ATOM 731 N N . HIS A 1 93 ? -2.177 -2.369 -15.528 1.00 91.62 93 HIS A N 1
ATOM 732 C CA . HIS A 1 93 ? -2.585 -3.406 -14.587 1.00 91.62 93 HIS A CA 1
ATOM 733 C C . HIS A 1 93 ? -1.467 -3.656 -13.585 1.00 91.62 93 HIS A C 1
ATOM 735 O O . HIS A 1 93 ? -0.410 -4.171 -13.955 1.00 91.62 93 HIS A O 1
ATOM 741 N N . PHE A 1 94 ? -1.717 -3.298 -12.329 1.00 93.31 94 PHE A N 1
ATOM 742 C CA . PHE A 1 94 ? -0.810 -3.521 -11.210 1.00 93.31 94 PHE A CA 1
ATOM 743 C C . PHE A 1 94 ? -1.114 -4.861 -10.546 1.00 93.31 94 PHE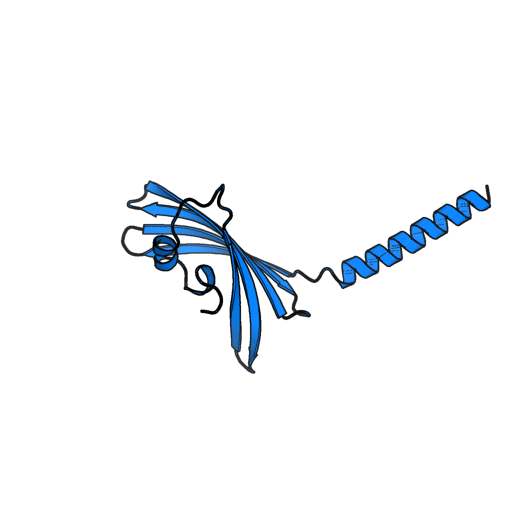 A C 1
ATOM 745 O O . PHE A 1 94 ? -2.277 -5.206 -10.353 1.00 93.31 94 PHE A O 1
ATOM 752 N N . ILE A 1 95 ? -0.067 -5.603 -10.194 1.00 95.19 95 ILE A N 1
ATOM 753 C CA . ILE A 1 95 ? -0.155 -6.887 -9.496 1.00 95.19 95 ILE A CA 1
ATOM 754 C C . ILE A 1 95 ? 0.793 -6.819 -8.304 1.00 95.19 95 ILE A C 1
ATOM 756 O O . ILE A 1 95 ? 1.995 -6.598 -8.482 1.00 95.19 95 ILE A O 1
ATOM 760 N N . SER A 1 96 ? 0.259 -6.992 -7.097 1.00 96.88 96 SER A N 1
ATOM 761 C CA . SER A 1 96 ? 1.066 -7.070 -5.881 1.00 96.88 96 SER A CA 1
ATOM 762 C C . SER A 1 96 ? 1.860 -8.376 -5.873 1.00 96.88 96 SER A C 1
ATOM 764 O O . SER A 1 96 ? 1.362 -9.435 -6.253 1.00 96.88 96 SER A O 1
ATOM 766 N N . THR A 1 97 ? 3.122 -8.318 -5.469 1.00 97.06 97 THR A N 1
ATOM 767 C CA . THR A 1 97 ? 4.022 -9.481 -5.447 1.00 97.06 97 THR A CA 1
ATOM 768 C C . THR A 1 97 ? 4.483 -9.843 -4.047 1.00 97.06 97 THR A C 1
ATOM 770 O O . THR A 1 97 ? 4.775 -11.009 -3.799 1.00 97.06 97 THR A O 1
ATOM 773 N N . ASP A 1 98 ? 4.524 -8.873 -3.136 1.00 96.94 98 ASP A N 1
ATOM 774 C CA . ASP A 1 98 ? 4.921 -9.073 -1.746 1.00 96.94 98 ASP A CA 1
ATOM 775 C C . ASP A 1 98 ? 4.321 -7.987 -0.843 1.00 96.94 98 ASP A C 1
ATOM 777 O O . ASP A 1 98 ? 4.130 -6.848 -1.281 1.00 96.94 98 ASP A O 1
ATOM 781 N N . ILE A 1 99 ? 4.045 -8.341 0.415 1.00 95.81 99 ILE A N 1
ATOM 782 C CA . ILE A 1 99 ? 3.535 -7.426 1.443 1.00 95.81 99 ILE A CA 1
ATOM 783 C C . ILE A 1 99 ? 4.459 -7.494 2.656 1.00 95.81 99 ILE A C 1
ATOM 785 O O . ILE A 1 99 ? 4.423 -8.445 3.440 1.00 95.81 99 ILE A O 1
ATOM 789 N N . ASN A 1 100 ? 5.238 -6.438 2.858 1.00 94.75 100 ASN A N 1
ATOM 790 C CA . ASN A 1 100 ? 6.081 -6.276 4.029 1.00 94.75 100 ASN A CA 1
ATOM 791 C C . ASN A 1 100 ? 5.348 -5.451 5.091 1.00 94.75 100 ASN A C 1
ATOM 793 O O . ASN A 1 100 ? 5.217 -4.231 4.981 1.00 94.75 100 ASN A O 1
ATOM 797 N N . LYS A 1 101 ? 4.882 -6.115 6.148 1.00 93.00 101 LYS A N 1
ATOM 798 C CA . LYS A 1 101 ? 4.227 -5.454 7.282 1.00 93.00 101 LYS A CA 1
ATOM 799 C C . LYS A 1 101 ? 5.277 -4.912 8.233 1.00 93.00 101 LYS A C 1
ATOM 801 O O . LYS A 1 101 ? 6.132 -5.659 8.711 1.00 93.00 101 LYS A O 1
ATOM 806 N N . VAL A 1 102 ? 5.185 -3.635 8.585 1.00 88.12 102 VAL A N 1
ATOM 807 C CA . VAL A 1 102 ? 6.079 -3.037 9.579 1.00 88.12 102 VAL A CA 1
ATOM 808 C C . VAL A 1 102 ? 5.553 -3.405 10.966 1.00 88.12 102 VAL A C 1
ATOM 810 O O . VAL A 1 102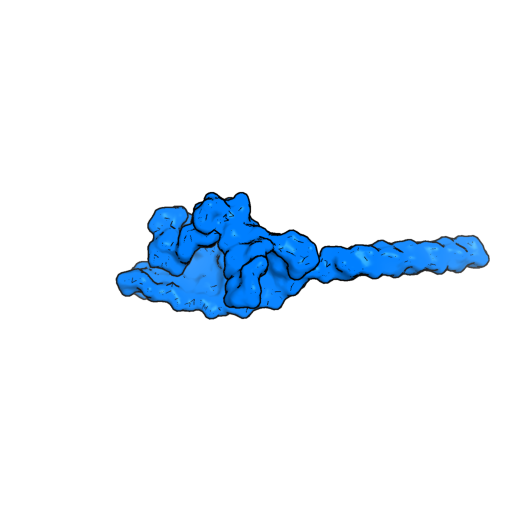 ? 4.946 -2.593 11.653 1.00 88.12 102 VAL A O 1
ATOM 813 N N . THR A 1 103 ? 5.762 -4.660 11.371 1.00 77.25 103 THR A N 1
ATOM 814 C CA . THR A 1 103 ? 5.106 -5.315 12.524 1.00 77.25 103 THR A CA 1
ATOM 815 C C . THR A 1 103 ? 5.307 -4.632 13.874 1.00 77.25 103 THR A C 1
ATOM 817 O O . THR A 1 103 ? 4.522 -4.851 14.789 1.00 77.25 103 THR A O 1
ATOM 820 N N . ARG A 1 104 ? 6.344 -3.804 14.023 1.00 78.62 104 ARG A N 1
ATOM 821 C CA . ARG A 1 104 ? 6.540 -2.997 15.235 1.00 78.62 104 ARG A CA 1
ATOM 822 C C . ARG A 1 104 ? 5.513 -1.865 15.359 1.00 78.62 104 ARG A C 1
ATOM 824 O O . ARG A 1 104 ? 5.199 -1.453 16.470 1.00 78.62 104 ARG A O 1
ATOM 831 N N . ASP A 1 105 ? 5.027 -1.366 14.228 1.00 84.62 105 ASP A N 1
ATOM 832 C CA . ASP A 1 105 ? 4.263 -0.125 14.138 1.00 84.62 105 ASP A CA 1
ATOM 833 C C . ASP A 1 105 ? 2.834 -0.366 13.597 1.00 84.62 105 ASP A C 1
ATOM 835 O O . ASP A 1 105 ? 1.924 0.397 13.912 1.00 84.62 105 ASP A O 1
ATOM 839 N N . GLU A 1 106 ? 2.615 -1.419 12.801 1.00 93.75 106 GLU A N 1
ATOM 840 C CA . GLU A 1 106 ? 1.288 -1.842 12.341 1.00 93.75 106 GLU A CA 1
ATOM 841 C C . GLU A 1 106 ? 0.557 -2.629 13.432 1.00 93.75 106 GLU A C 1
ATOM 843 O O . GLU A 1 106 ? 1.067 -3.622 13.948 1.00 93.75 106 GLU A O 1
ATOM 848 N N . THR A 1 107 ? 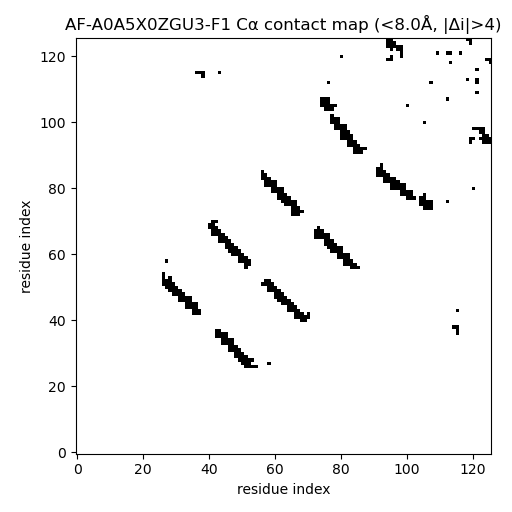-0.660 -2.197 13.768 1.00 95.25 107 THR A N 1
ATOM 849 C CA . THR A 1 107 ? -1.438 -2.784 14.872 1.00 95.25 107 THR A CA 1
ATOM 850 C C . THR A 1 107 ? -2.712 -3.487 14.414 1.00 95.25 107 THR A C 1
ATOM 852 O O . THR A 1 107 ? -3.323 -4.208 15.200 1.00 95.25 107 THR A O 1
ATOM 855 N N . LEU A 1 108 ? -3.163 -3.241 13.182 1.00 95.12 108 LEU A N 1
ATOM 856 C CA . LEU A 1 108 ? -4.399 -3.811 12.646 1.00 95.12 108 LEU A CA 1
ATOM 857 C C . LEU A 1 108 ? -4.137 -5.142 11.940 1.00 95.12 108 LEU A C 1
ATOM 859 O O . LEU A 1 108 ? -3.091 -5.344 11.328 1.00 95.12 108 LEU A O 1
ATOM 863 N N . SER A 1 109 ? -5.115 -6.045 11.998 1.00 94.81 109 SER A N 1
ATOM 864 C CA . SER A 1 109 ? -5.081 -7.289 11.232 1.00 94.81 109 SER A CA 1
ATOM 865 C C . SER A 1 109 ? -5.458 -7.053 9.767 1.00 94.81 109 SER A C 1
ATOM 867 O O . SER A 1 109 ? -6.161 -6.097 9.434 1.00 94.81 109 SER A O 1
ATOM 869 N N . ASP A 1 110 ? -5.053 -7.973 8.891 1.00 95.12 110 ASP A N 1
ATOM 870 C CA . ASP A 1 110 ? -5.403 -7.916 7.465 1.00 95.12 110 ASP A CA 1
ATOM 871 C C . ASP A 1 110 ? -6.915 -7.909 7.231 1.00 95.12 110 ASP A C 1
ATOM 873 O O . ASP A 1 110 ? -7.388 -7.143 6.402 1.00 95.12 110 ASP A O 1
ATOM 877 N N . ALA A 1 111 ? -7.666 -8.682 8.024 1.00 94.88 111 ALA A N 1
ATOM 878 C CA . ALA A 1 111 ? -9.126 -8.753 7.945 1.00 94.88 111 ALA A CA 1
ATOM 879 C C . ALA A 1 111 ? -9.822 -7.418 8.273 1.00 94.88 111 ALA A C 1
ATOM 881 O O . ALA A 1 111 ? -10.954 -7.181 7.870 1.00 94.88 111 ALA A O 1
ATOM 882 N N . VAL A 1 112 ? -9.166 -6.531 9.030 1.00 94.88 112 VAL A N 1
ATOM 883 C CA . VAL A 1 112 ? -9.667 -5.166 9.248 1.00 94.88 112 VAL A CA 1
ATOM 884 C C . VAL A 1 112 ? -9.255 -4.271 8.084 1.00 94.88 112 VAL A C 1
ATOM 886 O O . VAL A 1 112 ? -10.058 -3.480 7.599 1.00 94.88 112 VAL A O 1
ATOM 889 N N . ILE A 1 113 ? -8.017 -4.396 7.610 1.00 95.44 113 ILE A N 1
ATOM 890 C CA . ILE A 1 113 ? -7.476 -3.530 6.557 1.00 95.44 113 ILE A CA 1
ATOM 891 C C . ILE A 1 113 ? -8.180 -3.763 5.213 1.00 95.44 113 ILE A C 1
ATOM 893 O O . ILE A 1 113 ? -8.452 -2.788 4.517 1.00 95.44 113 ILE A O 1
ATOM 897 N N . GLU A 1 114 ? -8.564 -5.000 4.882 1.00 95.50 114 GLU A N 1
ATOM 898 C CA . GLU A 1 114 ? -9.322 -5.323 3.656 1.00 95.50 114 GLU A CA 1
ATOM 899 C C . GLU A 1 114 ? -10.702 -4.643 3.587 1.00 95.50 114 GLU A C 1
ATOM 901 O O . GLU A 1 114 ? -11.285 -4.516 2.515 1.00 95.50 114 GLU A O 1
ATOM 906 N N . THR A 1 115 ? -11.229 -4.151 4.715 1.00 94.50 115 THR A N 1
ATOM 907 C CA . THR A 1 115 ? -12.506 -3.414 4.731 1.00 94.50 115 THR A CA 1
ATOM 908 C C . THR A 1 115 ? -12.381 -1.981 4.208 1.00 94.50 115 THR A C 1
ATOM 910 O O . THR A 1 115 ? -13.382 -1.380 3.820 1.00 94.50 115 THR A O 1
ATOM 913 N N . VAL A 1 116 ? -11.164 -1.425 4.196 1.00 94.88 116 VAL A N 1
ATOM 914 C CA . VAL A 1 116 ? -10.882 -0.031 3.803 1.00 94.88 116 VAL A CA 1
ATOM 915 C C . VAL A 1 116 ? -9.852 0.091 2.683 1.00 94.88 116 VAL A C 1
ATOM 917 O O . VAL A 1 116 ? -9.728 1.156 2.082 1.00 94.88 116 VAL A O 1
ATOM 920 N N . LEU A 1 117 ? -9.114 -0.974 2.377 1.00 94.94 117 LEU A N 1
ATOM 921 C CA . LEU A 1 117 ? -8.164 -1.030 1.274 1.00 94.94 117 LEU A CA 1
ATOM 922 C C . LEU A 1 117 ? -8.443 -2.250 0.387 1.00 94.94 117 LEU A C 1
ATOM 924 O O . LEU A 1 117 ? -8.719 -3.322 0.915 1.00 94.94 117 LEU A O 1
ATOM 928 N N . PRO A 1 118 ? -8.316 -2.114 -0.946 1.00 94.50 118 PRO A N 1
ATOM 929 C CA . PRO A 1 118 ? -8.409 -3.245 -1.867 1.00 94.50 118 PRO A CA 1
ATOM 930 C C . PRO A 1 118 ? -7.422 -4.377 -1.556 1.00 94.50 118 PRO A C 1
ATOM 932 O O . PRO A 1 118 ? -6.317 -4.117 -1.068 1.00 94.50 118 PRO A O 1
ATOM 935 N N . ASP A 1 119 ? -7.768 -5.599 -1.980 1.00 95.44 119 ASP A N 1
ATOM 936 C CA . ASP A 1 119 ? -6.943 -6.815 -1.871 1.00 95.44 119 ASP A CA 1
ATOM 937 C C . ASP A 1 119 ? -5.490 -6.605 -2.307 1.00 95.44 119 ASP A C 1
ATOM 939 O O . ASP A 1 119 ? -4.583 -7.130 -1.665 1.00 95.44 119 ASP A O 1
ATOM 943 N N . PHE A 1 120 ? -5.257 -5.776 -3.330 1.00 95.94 120 PHE A N 1
ATOM 944 C CA . PHE A 1 120 ? -3.926 -5.396 -3.811 1.00 95.94 120 PHE A CA 1
ATOM 945 C C . PHE A 1 120 ? -2.961 -4.986 -2.678 1.00 95.94 120 PHE A C 1
ATOM 947 O O . PHE A 1 120 ? -1.776 -5.307 -2.735 1.00 95.94 120 PHE A O 1
ATOM 954 N N . TYR A 1 121 ? -3.448 -4.312 -1.629 1.00 95.69 121 TYR A N 1
ATOM 955 C CA . TYR A 1 121 ? -2.629 -3.829 -0.507 1.00 95.69 121 TYR A CA 1
ATOM 956 C C . TYR A 1 121 ? -2.526 -4.808 0.675 1.00 95.69 121 TYR A C 1
ATOM 958 O O . TYR A 1 121 ? -1.890 -4.505 1.694 1.00 95.69 121 TYR A O 1
ATOM 966 N N . VAL A 1 122 ? -3.194 -5.956 0.583 1.00 95.44 122 VAL A N 1
ATOM 967 C CA . VAL A 1 122 ? -3.365 -6.900 1.694 1.00 95.44 122 VAL A CA 1
ATOM 968 C C . VAL A 1 122 ? -2.849 -8.289 1.331 1.00 95.44 122 VAL A C 1
ATOM 970 O O . VAL A 1 122 ? -2.181 -8.920 2.149 1.00 95.44 122 VAL A O 1
ATOM 973 N N . TYR A 1 123 ? -3.091 -8.741 0.101 1.00 94.56 123 TYR A N 1
ATOM 974 C CA . TYR A 1 123 ? -2.800 -10.093 -0.357 1.00 94.56 123 TYR A CA 1
ATOM 975 C C . TYR A 1 123 ? -1.964 -10.066 -1.649 1.00 94.56 123 TYR A C 1
ATOM 977 O O . TYR A 1 123 ? -2.438 -9.557 -2.665 1.00 94.56 123 TYR A O 1
ATOM 985 N N . PRO A 1 124 ? -0.737 -10.626 -1.651 1.00 93.44 124 PRO A N 1
ATOM 986 C CA . PRO A 1 124 ? 0.052 -10.783 -2.870 1.00 93.44 124 PRO A CA 1
ATOM 987 C C . PRO A 1 124 ? -0.677 -11.610 -3.937 1.00 93.44 124 PRO A C 1
ATOM 989 O O . PRO A 1 124 ? -1.255 -12.655 -3.630 1.00 93.44 124 PRO A O 1
ATOM 992 N N . GLY A 1 125 ? -0.576 -11.187 -5.196 1.00 89.31 125 GLY A N 1
ATOM 993 C CA . GLY A 1 125 ? -1.061 -11.930 -6.361 1.00 89.31 125 GLY A CA 1
ATOM 994 C C . GLY A 1 125 ? -2.579 -11.926 -6.548 1.00 89.31 125 GLY A C 1
ATOM 995 O O . GLY A 1 125 ? -3.072 -12.703 -7.367 1.00 89.31 125 GLY A O 1
ATOM 996 N N . LYS A 1 126 ? -3.299 -11.089 -5.796 1.00 77.62 126 LYS A N 1
ATOM 997 C CA . LYS A 1 126 ? -4.739 -10.866 -5.942 1.00 77.62 126 LYS A CA 1
ATOM 998 C C . LYS A 1 126 ? -5.054 -9.560 -6.659 1.00 77.62 126 LYS A C 1
ATOM 1000 O O . LYS A 1 126 ? -4.274 -8.592 -6.508 1.00 77.62 126 LYS A O 1
#

Organism: NCBI:txid224729

Nearest PDB structures (foldseek):
  5kev-assembly1_B  TM=6.193E-01  e=1.026E+00  Vibrio parahaemolyticus RIMD 2210633
  5kew-assembly2_D  TM=6.074E-01  e=1.641E+00  Vibrio parahaemolyticus RIMD 2210633
  7ds3-assembly1_B  TM=2.497E-01  e=1.026E+00  Gallus gallus
  6ehb-assembly1_B  TM=4.080E-01  e=6.373E+00  Vibrio cholerae O395

Radius of gyration: 21.25 Å; Cα contacts (8 Å, |Δi|>4): 228; chains: 1; bounding box: 73×28×43 Å

Sequence (126 aa):
MLACLTLLFLGVGLGHLVHLYTEKNRDPEKCTAPVIVFYNNTQANLTLDFMYSLKKRTGVVSISGTYYVD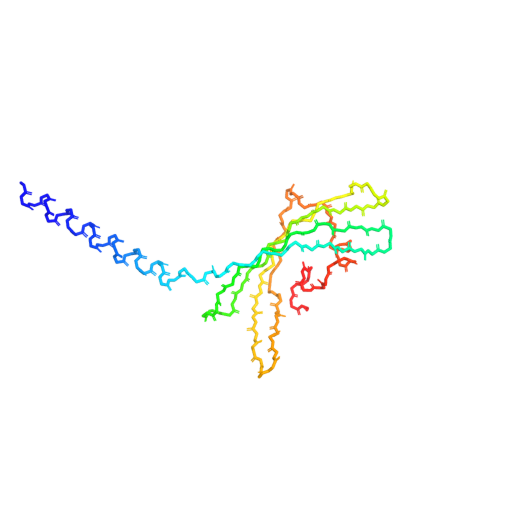NKMSGVIRRDVSYVWSENKDSTHFISTDINKVTRDETLSDAVIETVLPDFYVYPGK

InterPro domains:
  IPR059551 YqeJ, C-terminal domain [PF27292] (29-126)

Foldseek 3Di:
DVVVVVVVVVVVVVVVVVVVVVVVVPQWDWDKDFDWFDDDQKIKTWIWIWTDGPVQQKIKIWIWTFMDGNNHTPWIFTKIWIWGWDDDPPDIDIFTADIGGPVVHGDDDLVVVCRGDPCSNRPGGD